Protein AF-A0A853IND3-F1 (afdb_monomer)

InterPro domains:
  IPR011604 PD-(D/E)XK endonuclease-like domain superfamily [G3DSA:3.90.320.10] (10-169)
  IPR024432 Putative exodeoxyribonuclease 8, PDDEXK-like domain [PF12684] (50-166)

Nearest PDB structures (foldseek):
  3h4r-assembly1_A  TM=6.527E-01  e=4.070E-07  Escherichia coli K-12
  7lw9-assembly1_A  TM=4.650E-01  e=6.168E-03  Homo sapiens
  4ic1-assembly1_K  TM=4.140E-01  e=4.747E-03  Saccharolobus solfataricus P2

Foldseek 3Di:
DQVLCVVLVHDSDDVPDDPVNVVVVSCVSPVPDDDPVVVVVVQCVPPVPVPPDDDDPQVVVQVVVQVVVQCVDPVSCVQPVDWDAQDWFWDQDPPPRDIDIDTFGTAHPQLETEDEDEDQDPPPVVVVVVCVVVVVVVVQVSVQVRCCRRPVDGRPYYDYHYTYGDGDD

Secondary structure (DSSP, 8-state):
-HHHHHHTT--S--TT--HHHHHHHHHHH-TT---HHHHHHHHHHSGGGTT-----HHHHHHHHHHHHHHHTSHHHHHHTSS-EEEEEEEEE-TTT--EEEEEEEEE-TT-EEEEEEEES---HHHHHHHHHHTTHHHHHHHHHHHHHHHHS---SEEEEEEEE-----

Radius of gyration: 24.16 Å; Cα contacts (8 Å, |Δi|>4): 184; chains: 1; bounding box: 55×33×57 Å

Mean predicted aligned error: 6.8 Å

Solvent-accessible surface area (backbone atoms only — not comparable to full-atom values): 10085 Å² total; per-residue (Å²): 107,59,70,56,29,50,75,69,75,40,74,78,71,58,92,92,61,48,72,69,57,53,49,55,52,49,38,73,77,38,76,84,62,88,44,71,73,56,55,53,48,55,48,50,72,35,78,95,30,65,88,57,80,91,73,56,70,63,58,54,50,43,52,52,50,45,50,50,62,44,59,71,35,67,69,53,39,58,60,69,68,51,62,46,66,62,46,71,45,71,48,64,40,88,86,80,67,44,82,43,75,51,65,42,50,30,35,30,89,74,41,34,38,33,41,78,40,78,32,94,52,56,52,69,80,64,32,53,62,52,39,58,74,73,43,43,67,54,50,51,56,49,48,50,51,53,47,25,72,65,67,79,43,81,59,71,44,74,49,75,49,58,38,55,68,66,90,79,131

Organism: NCBI:txid2994442

pLDDT: mean 92.68, std 5.73, range [58.66, 98.56]

Structure (mmCIF, N/CA/C/O backbone):
data_AF-A0A853IND3-F1
#
_entry.id   AF-A0A853IND3-F1
#
loop_
_atom_site.group_PDB
_atom_site.id
_atom_site.type_symbol
_atom_site.label_atom_id
_atom_site.label_alt_id
_atom_site.label_comp_id
_atom_site.label_asym_id
_atom_site.label_entity_id
_atom_site.label_seq_id
_atom_site.pdbx_PDB_ins_code
_atom_site.Cartn_x
_atom_site.Cartn_y
_atom_site.Cartn_z
_atom_site.occupancy
_atom_site.B_iso_or_equiv
_atom_site.auth_seq_id
_atom_site.auth_comp_id
_atom_site.auth_asym_id
_atom_site.auth_atom_id
_atom_site.pdbx_PDB_model_num
ATOM 1 N N . ILE A 1 1 ? 21.246 -2.457 -26.863 1.00 82.19 1 ILE A N 1
ATOM 2 C CA . ILE A 1 1 ? 21.377 -1.954 -28.254 1.00 82.19 1 ILE A CA 1
ATOM 3 C C . ILE A 1 1 ? 22.817 -1.532 -28.560 1.00 82.19 1 ILE A C 1
ATOM 5 O O . ILE A 1 1 ? 23.470 -2.233 -29.311 1.00 82.19 1 ILE A O 1
ATOM 9 N N . ASP A 1 2 ? 23.371 -0.472 -27.959 1.00 86.38 2 ASP A N 1
ATOM 10 C CA . ASP A 1 2 ? 24.714 0.032 -28.334 1.00 86.38 2 ASP A CA 1
ATOM 11 C C . ASP A 1 2 ? 25.848 -0.964 -28.090 1.00 86.38 2 ASP A C 1
ATOM 13 O O . ASP A 1 2 ? 26.720 -1.112 -28.940 1.00 86.38 2 ASP A O 1
ATOM 17 N N . ARG A 1 3 ? 25.819 -1.671 -26.952 1.00 85.75 3 ARG A N 1
ATOM 18 C CA . ARG A 1 3 ? 26.780 -2.748 -26.663 1.00 85.75 3 ARG A CA 1
ATOM 19 C C . ARG A 1 3 ? 26.706 -3.865 -27.712 1.00 85.75 3 ARG A C 1
ATOM 21 O O . ARG A 1 3 ? 27.741 -4.265 -28.227 1.00 85.75 3 ARG A O 1
ATOM 28 N N . ALA A 1 4 ? 25.493 -4.284 -28.074 1.00 86.94 4 ALA A N 1
ATOM 29 C CA . ALA A 1 4 ? 25.267 -5.312 -29.087 1.00 86.94 4 ALA A CA 1
ATOM 30 C C . ALA A 1 4 ? 25.735 -4.872 -30.485 1.00 86.94 4 ALA A C 1
ATOM 32 O O . ALA A 1 4 ? 26.429 -5.614 -31.167 1.00 86.94 4 ALA A O 1
ATOM 33 N N . LEU A 1 5 ? 25.454 -3.626 -30.885 1.00 86.94 5 LEU A N 1
ATOM 34 C CA . LEU A 1 5 ? 25.947 -3.075 -32.151 1.00 86.94 5 LEU A CA 1
ATOM 35 C C . LEU A 1 5 ? 27.478 -3.076 -32.218 1.00 86.94 5 LEU A C 1
ATOM 37 O O . LEU A 1 5 ? 28.039 -3.439 -33.243 1.00 86.94 5 LEU A O 1
ATOM 41 N N . VAL A 1 6 ? 28.156 -2.714 -31.125 1.00 89.06 6 VAL A N 1
ATOM 42 C CA . VAL A 1 6 ? 29.626 -2.755 -31.053 1.00 89.06 6 VAL A CA 1
ATOM 43 C C . VAL A 1 6 ? 30.148 -4.186 -31.198 1.00 89.06 6 VAL A C 1
ATOM 45 O O . VAL A 1 6 ? 31.090 -4.405 -31.955 1.00 89.06 6 VAL A O 1
ATOM 48 N N . GLN A 1 7 ? 29.531 -5.155 -30.515 1.00 89.88 7 GLN A N 1
ATOM 49 C CA . GLN A 1 7 ? 29.899 -6.573 -30.619 1.00 89.88 7 GLN A CA 1
ATOM 50 C C . GLN A 1 7 ? 29.733 -7.103 -32.050 1.00 89.88 7 GLN A C 1
ATOM 52 O O . GLN A 1 7 ? 30.612 -7.799 -32.551 1.00 89.88 7 GLN A O 1
ATOM 57 N N . LEU A 1 8 ? 28.674 -6.682 -32.744 1.00 89.62 8 LEU A N 1
ATOM 58 C CA . LEU A 1 8 ? 28.397 -7.024 -34.144 1.00 89.62 8 LEU A CA 1
ATOM 59 C C . LEU A 1 8 ? 29.169 -6.156 -35.158 1.00 89.62 8 LEU A C 1
ATOM 61 O O . LEU A 1 8 ? 28.871 -6.184 -36.352 1.00 89.62 8 LEU A O 1
ATOM 65 N N . LYS A 1 9 ? 30.154 -5.364 -34.706 1.00 91.06 9 LYS A N 1
ATOM 66 C CA . LYS A 1 9 ? 30.974 -4.457 -35.535 1.00 91.06 9 LYS A CA 1
ATOM 67 C C . LYS A 1 9 ? 30.153 -3.452 -36.359 1.00 91.06 9 LYS A C 1
ATOM 69 O O . LYS A 1 9 ? 30.559 -3.029 -37.439 1.00 91.06 9 LYS A O 1
ATOM 74 N N . GLN A 1 10 ? 29.002 -3.042 -35.839 1.00 90.19 10 GLN A N 1
ATOM 75 C CA . GLN A 1 10 ? 28.115 -2.050 -36.433 1.00 90.19 10 GLN A CA 1
ATOM 76 C C . GLN A 1 10 ? 28.331 -0.659 -35.813 1.00 90.19 10 GLN A C 1
ATOM 78 O O . GLN A 1 10 ? 28.660 -0.541 -34.628 1.00 90.19 10 GLN A O 1
ATOM 83 N N . PRO A 1 11 ? 28.081 0.432 -36.562 1.00 88.19 11 PRO A N 1
ATOM 84 C CA . PRO A 1 11 ? 28.153 1.774 -36.003 1.00 88.19 11 PRO A CA 1
ATOM 85 C C . PRO A 1 11 ? 27.083 1.971 -34.919 1.00 88.19 11 PRO A C 1
ATOM 87 O O . PRO A 1 11 ? 25.918 1.578 -35.084 1.00 88.19 11 PRO A O 1
ATOM 90 N N . LYS A 1 12 ? 27.476 2.624 -33.814 1.00 86.94 12 LYS A N 1
ATOM 91 C CA . LYS A 1 12 ? 26.576 2.956 -32.695 1.00 86.94 12 LYS A CA 1
ATOM 92 C C . LYS A 1 12 ? 25.437 3.877 -33.126 1.00 86.94 12 LYS A C 1
ATOM 94 O O . LYS A 1 12 ? 24.333 3.752 -32.608 1.00 86.94 12 LYS A O 1
ATOM 99 N N . THR A 1 13 ? 25.685 4.787 -34.060 1.00 84.75 13 THR A N 1
ATOM 100 C CA . THR A 1 13 ? 24.697 5.735 -34.584 1.00 84.75 13 THR A CA 1
ATOM 101 C C . THR A 1 13 ? 24.890 5.909 -36.086 1.00 84.75 13 THR A C 1
ATOM 103 O O . THR A 1 13 ? 26.011 5.839 -36.590 1.00 84.75 13 THR A O 1
ATOM 106 N N . LYS A 1 14 ? 23.792 6.141 -36.806 1.00 88.94 14 LYS A N 1
ATOM 107 C CA . LYS A 1 14 ? 23.795 6.658 -38.178 1.00 88.94 14 LYS A CA 1
ATOM 108 C C . LYS A 1 14 ? 23.088 8.013 -38.198 1.00 88.94 14 LYS A C 1
ATOM 110 O O . LYS A 1 14 ? 22.187 8.256 -37.396 1.00 88.94 14 LYS A O 1
ATOM 115 N N . ILE A 1 15 ? 23.508 8.907 -39.090 1.00 89.25 15 ILE A N 1
ATOM 116 C CA . ILE A 1 15 ? 22.917 10.248 -39.211 1.00 89.25 15 ILE A CA 1
ATOM 117 C C . ILE A 1 15 ? 21.418 10.110 -39.515 1.00 89.25 15 ILE A C 1
ATOM 119 O O . ILE A 1 15 ? 21.033 9.369 -40.415 1.00 89.25 15 ILE A O 1
ATOM 123 N N . GLY A 1 16 ? 20.578 10.795 -38.733 1.00 87.19 16 GLY A N 1
ATOM 124 C CA . GLY A 1 16 ? 19.116 10.766 -38.873 1.00 87.19 16 GLY A CA 1
ATOM 125 C C . GLY A 1 16 ? 18.420 9.499 -38.349 1.00 87.19 16 GLY A C 1
ATOM 126 O O . GLY A 1 16 ? 17.193 9.424 -38.390 1.00 87.19 16 GLY A O 1
ATOM 127 N N . GLU A 1 17 ? 19.158 8.512 -37.830 1.00 90.12 17 GLU A N 1
ATOM 128 C CA . GLU A 1 17 ? 18.588 7.251 -37.346 1.00 90.12 17 GLU A CA 1
ATOM 129 C C . GLU A 1 17 ? 17.894 7.426 -35.987 1.00 90.12 17 GLU A C 1
ATOM 131 O O . GLU A 1 17 ? 18.500 7.829 -34.993 1.00 90.12 17 GLU A O 1
ATOM 136 N N . ARG A 1 18 ? 16.605 7.074 -35.935 1.00 89.69 18 ARG A N 1
ATOM 137 C CA . ARG A 1 18 ? 15.815 7.015 -34.694 1.00 89.69 18 ARG A CA 1
ATOM 138 C C . ARG A 1 18 ? 15.917 5.634 -34.040 1.00 89.69 18 ARG A C 1
ATOM 140 O O . ARG A 1 18 ? 16.310 4.662 -34.680 1.00 89.69 18 ARG A O 1
ATOM 147 N N . LYS A 1 19 ? 15.482 5.526 -32.777 1.00 87.56 19 LYS A N 1
ATOM 148 C CA . LYS A 1 19 ? 15.519 4.279 -31.985 1.00 87.56 19 LYS A CA 1
ATOM 149 C C . LYS A 1 19 ? 14.918 3.074 -32.726 1.00 87.56 19 LYS A C 1
ATOM 151 O O . LYS A 1 19 ? 15.561 2.035 -32.777 1.00 87.56 19 LYS A O 1
ATOM 156 N N . ALA A 1 20 ? 13.750 3.233 -33.353 1.00 87.00 20 ALA A N 1
ATOM 157 C CA . ALA A 1 20 ? 13.107 2.166 -34.127 1.00 87.00 20 ALA A CA 1
ATOM 158 C C . ALA A 1 20 ? 13.969 1.690 -35.312 1.00 87.00 20 ALA A C 1
ATOM 160 O O . ALA A 1 20 ? 14.169 0.493 -35.482 1.00 87.00 20 ALA A O 1
ATOM 161 N N . GLY A 1 21 ? 14.562 2.617 -36.076 1.00 89.25 21 GLY A N 1
ATOM 162 C CA . GLY A 1 21 ? 15.474 2.273 -37.176 1.00 89.25 21 GLY A CA 1
ATOM 163 C C . GLY A 1 21 ? 16.738 1.558 -36.690 1.00 89.25 21 GLY A C 1
ATOM 164 O O . GLY A 1 21 ? 17.194 0.601 -37.310 1.00 89.25 21 GLY A O 1
ATOM 165 N N . LYS A 1 22 ? 17.249 1.958 -35.521 1.00 91.00 22 LYS A N 1
ATOM 166 C CA . LYS A 1 22 ? 18.392 1.312 -34.868 1.00 91.00 22 LYS A CA 1
ATOM 167 C C . LYS A 1 22 ? 18.084 -0.124 -34.423 1.00 91.00 22 LYS A C 1
ATOM 169 O O . LYS A 1 22 ? 18.956 -0.980 -34.537 1.00 91.00 22 LYS A O 1
ATOM 174 N N . ILE A 1 23 ? 16.866 -0.384 -33.939 1.00 89.88 23 ILE A N 1
ATOM 175 C CA . ILE A 1 23 ? 16.384 -1.730 -33.580 1.00 89.88 23 ILE A CA 1
ATOM 176 C C . ILE A 1 23 ? 16.216 -2.587 -34.837 1.00 89.88 23 ILE A C 1
ATOM 178 O O . ILE A 1 23 ? 16.783 -3.670 -34.897 1.00 89.88 23 ILE A O 1
ATOM 182 N N . ALA A 1 24 ? 15.536 -2.073 -35.868 1.00 89.50 24 ALA A N 1
ATOM 183 C CA . ALA A 1 24 ? 15.348 -2.782 -37.136 1.00 89.5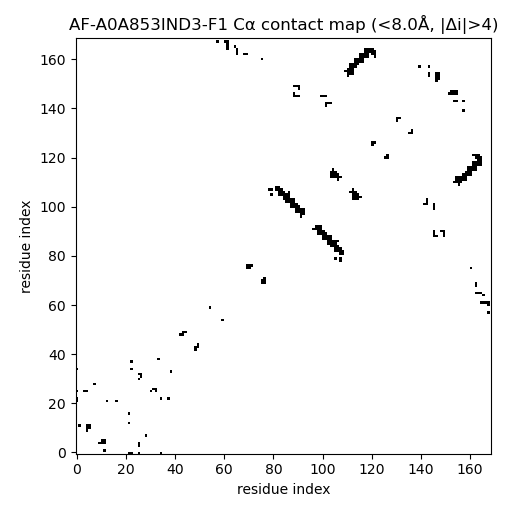0 24 ALA A CA 1
ATOM 184 C C . ALA A 1 24 ? 16.688 -3.176 -37.780 1.00 89.50 24 ALA A C 1
ATOM 186 O O . ALA A 1 24 ? 16.856 -4.294 -38.259 1.00 89.50 24 ALA A O 1
ATOM 187 N N . ARG A 1 25 ? 17.684 -2.283 -37.729 1.00 91.25 25 ARG A N 1
ATOM 188 C CA . ARG A 1 25 ? 19.042 -2.583 -38.190 1.00 91.25 25 ARG A CA 1
ATOM 189 C C . ARG A 1 25 ? 19.724 -3.657 -37.346 1.00 91.25 25 ARG A C 1
ATOM 191 O O . ARG A 1 25 ? 20.415 -4.498 -37.908 1.00 91.25 25 ARG A O 1
ATOM 198 N N . LEU A 1 26 ? 19.568 -3.621 -36.024 1.00 91.00 26 LEU A N 1
ATOM 199 C CA . LEU A 1 26 ? 20.141 -4.636 -35.141 1.00 91.00 26 LEU A CA 1
ATOM 200 C C . LEU A 1 26 ? 19.563 -6.024 -35.470 1.00 91.00 26 LEU A C 1
ATOM 202 O O . LEU A 1 26 ? 20.338 -6.940 -35.714 1.00 91.00 26 LEU A O 1
ATOM 206 N N . LEU A 1 27 ? 18.238 -6.119 -35.614 1.00 90.19 27 LEU A N 1
ATOM 207 C CA . LEU A 1 27 ? 17.527 -7.345 -36.000 1.00 90.19 27 LEU A CA 1
ATOM 208 C C . LEU A 1 27 ? 17.870 -7.818 -37.424 1.00 90.19 27 LEU A C 1
ATOM 210 O O . LEU A 1 27 ? 17.891 -9.009 -37.693 1.00 90.19 27 LEU A O 1
ATOM 214 N N . SER A 1 28 ? 18.186 -6.907 -38.354 1.00 91.31 28 SER A N 1
ATOM 215 C CA . SER A 1 28 ? 18.630 -7.304 -39.703 1.00 91.31 28 SER A CA 1
ATOM 216 C C . SER A 1 28 ? 20.023 -7.941 -39.737 1.00 91.31 28 SER A C 1
ATOM 218 O O . SER A 1 28 ? 20.349 -8.641 -40.691 1.00 91.31 28 SER A O 1
ATOM 220 N N . VAL A 1 29 ? 20.863 -7.647 -38.739 1.00 92.12 29 VAL A N 1
ATOM 221 C CA . VAL A 1 29 ? 22.230 -8.182 -38.640 1.00 92.12 29 VAL A CA 1
ATOM 222 C C . VAL A 1 29 ? 22.233 -9.481 -37.845 1.00 92.12 29 VAL A C 1
ATOM 224 O O . VAL A 1 29 ? 22.968 -10.399 -38.193 1.00 92.12 29 VAL A O 1
ATOM 227 N N . ASP A 1 30 ? 21.416 -9.545 -36.799 1.00 91.31 30 ASP A N 1
ATOM 228 C CA . ASP A 1 30 ? 21.223 -10.721 -35.962 1.00 91.31 30 ASP A CA 1
ATOM 229 C C . ASP A 1 30 ? 19.721 -10.865 -35.663 1.00 91.31 30 ASP A C 1
ATOM 231 O O . ASP A 1 30 ? 19.211 -10.157 -34.792 1.00 91.31 30 ASP A O 1
ATOM 235 N N . PRO A 1 31 ? 18.986 -11.705 -36.417 1.00 89.94 31 PRO A N 1
ATOM 236 C CA . PRO A 1 31 ? 17.545 -11.881 -36.230 1.00 89.94 31 PRO A CA 1
ATOM 237 C C . PRO A 1 31 ? 17.161 -12.479 -34.875 1.00 89.94 31 PRO A C 1
ATOM 239 O O . PRO A 1 31 ? 16.048 -12.242 -34.414 1.00 89.94 31 PRO A O 1
ATOM 242 N N . ASP A 1 32 ? 18.075 -13.216 -34.239 1.00 89.06 32 ASP A N 1
ATOM 243 C CA . ASP A 1 32 ? 17.826 -13.924 -32.981 1.00 89.06 32 ASP A CA 1
ATOM 244 C C . ASP A 1 32 ? 18.173 -13.067 -31.752 1.00 89.06 32 ASP A C 1
ATOM 246 O O . ASP A 1 32 ? 17.981 -13.490 -30.609 1.00 89.06 32 ASP A O 1
ATOM 250 N N . ILE A 1 33 ? 18.687 -11.847 -31.952 1.00 91.06 33 ILE A N 1
ATOM 251 C CA . ILE A 1 33 ? 19.055 -10.982 -30.838 1.00 91.06 33 ILE A CA 1
ATOM 252 C C . ILE A 1 33 ? 17.826 -10.465 -30.090 1.00 91.06 33 ILE A C 1
ATOM 254 O O . ILE A 1 33 ? 16.968 -9.753 -30.617 1.00 91.06 33 ILE A O 1
ATOM 258 N N . GLU A 1 34 ? 17.794 -10.730 -28.791 1.00 88.94 34 GLU A N 1
ATOM 259 C CA . GLU A 1 34 ? 16.742 -10.219 -27.929 1.00 88.94 34 GLU A CA 1
ATOM 260 C C . GLU A 1 34 ? 16.887 -8.708 -27.704 1.00 88.94 34 GLU A C 1
ATOM 262 O O . GLU A 1 34 ? 17.848 -8.201 -27.108 1.00 88.94 34 GLU A O 1
ATOM 267 N N . VAL A 1 35 ? 15.885 -7.958 -28.160 1.00 89.81 35 VAL A N 1
ATOM 268 C CA . VAL A 1 35 ? 15.783 -6.516 -27.937 1.00 89.81 35 VAL A CA 1
ATOM 269 C C . VAL A 1 35 ? 14.559 -6.236 -27.083 1.00 89.81 35 VAL A C 1
ATOM 271 O O . VAL A 1 35 ? 13.439 -6.454 -27.524 1.00 89.81 35 VAL A O 1
ATOM 274 N N . TRP A 1 36 ? 14.766 -5.675 -25.889 1.00 85.44 36 TRP A N 1
ATOM 275 C CA . TRP A 1 36 ? 13.689 -5.395 -24.929 1.00 85.44 36 TRP A CA 1
ATOM 276 C C . TRP A 1 36 ? 12.491 -4.645 -25.528 1.00 85.44 36 TRP A C 1
ATOM 278 O O . TRP A 1 36 ? 11.350 -5.004 -25.271 1.00 85.44 36 TRP A O 1
ATOM 288 N N . ASP A 1 37 ? 12.739 -3.616 -26.342 1.00 87.31 37 ASP A N 1
ATOM 289 C CA . ASP A 1 37 ? 11.670 -2.867 -27.008 1.00 87.31 37 ASP A CA 1
ATOM 290 C C . ASP A 1 37 ? 10.855 -3.738 -27.976 1.00 87.31 37 ASP A C 1
ATOM 292 O O . ASP A 1 37 ? 9.641 -3.575 -28.042 1.00 87.31 37 ASP A O 1
ATOM 296 N N . GLN A 1 38 ? 11.508 -4.655 -28.700 1.00 88.44 38 GLN A N 1
ATOM 297 C CA . GLN A 1 38 ? 10.834 -5.570 -29.621 1.00 88.44 38 GLN A CA 1
ATOM 298 C C . GLN A 1 38 ? 10.060 -6.634 -28.846 1.00 88.44 38 GLN A C 1
ATOM 300 O O . GLN A 1 38 ? 8.866 -6.774 -29.063 1.00 88.44 38 GLN A O 1
ATOM 305 N N . LEU A 1 39 ? 10.689 -7.266 -27.851 1.00 88.81 39 LEU A N 1
ATOM 306 C CA . LEU A 1 39 ? 10.031 -8.226 -26.962 1.00 88.81 39 LEU A CA 1
ATOM 307 C C . LEU A 1 39 ? 8.790 -7.625 -26.294 1.00 88.81 39 LEU A C 1
ATOM 309 O O . LEU A 1 39 ? 7.757 -8.277 -26.196 1.00 88.81 39 LEU A O 1
ATOM 313 N N . LEU A 1 40 ? 8.861 -6.366 -25.851 1.00 87.56 40 LEU A N 1
ATOM 314 C CA . LEU A 1 40 ? 7.720 -5.684 -25.248 1.00 87.56 40 LEU A CA 1
ATOM 315 C C . LEU A 1 40 ? 6.591 -5.433 -26.258 1.00 87.56 40 LEU A C 1
ATOM 317 O O . LEU A 1 40 ? 5.426 -5.493 -25.872 1.00 87.56 40 LEU A O 1
ATOM 321 N N . LEU A 1 41 ? 6.914 -5.130 -27.518 1.00 86.56 41 LEU A N 1
ATOM 322 C CA . LEU A 1 41 ? 5.918 -5.019 -28.585 1.00 86.56 41 LEU A CA 1
ATOM 323 C C . LEU A 1 41 ? 5.296 -6.384 -28.878 1.00 86.56 41 LEU A C 1
ATOM 325 O O . LEU A 1 41 ? 4.079 -6.504 -28.823 1.00 86.56 41 LEU A O 1
ATOM 329 N N . ASP A 1 42 ? 6.113 -7.416 -29.072 1.00 88.19 42 ASP A N 1
ATOM 330 C CA . ASP A 1 42 ? 5.655 -8.779 -29.356 1.00 88.19 42 ASP A CA 1
ATOM 331 C C . ASP A 1 42 ? 4.740 -9.295 -28.235 1.00 88.19 42 ASP A C 1
ATOM 333 O O . ASP A 1 42 ? 3.664 -9.836 -28.488 1.00 88.19 42 ASP A O 1
ATOM 337 N N . HIS A 1 43 ? 5.111 -9.042 -26.976 1.00 88.88 43 HIS A N 1
ATOM 338 C CA . HIS A 1 43 ? 4.270 -9.361 -25.829 1.00 88.88 43 HIS A CA 1
ATOM 339 C C . HIS A 1 43 ? 2.991 -8.528 -25.759 1.00 88.88 43 HIS A C 1
ATOM 341 O O . HIS A 1 43 ? 2.034 -9.012 -25.180 1.00 88.88 43 HIS A O 1
ATOM 347 N N . ARG A 1 44 ? 2.922 -7.308 -26.300 1.00 86.25 44 ARG A N 1
ATOM 348 C CA . ARG A 1 44 ? 1.667 -6.530 -26.332 1.00 86.25 44 ARG A CA 1
ATOM 349 C C . ARG A 1 44 ? 0.692 -7.034 -27.389 1.00 86.25 44 ARG A C 1
ATOM 351 O O . ARG A 1 44 ? -0.513 -6.959 -27.171 1.00 86.25 44 ARG A O 1
ATOM 358 N N . GLU A 1 45 ? 1.210 -7.546 -28.502 1.00 88.50 45 GLU A N 1
ATOM 359 C CA . GLU A 1 45 ? 0.394 -8.112 -29.581 1.00 88.50 45 GLU A CA 1
ATOM 360 C C . GLU A 1 45 ? -0.197 -9.485 -29.204 1.00 88.50 45 GLU A C 1
ATOM 362 O O . GLU A 1 45 ? -1.230 -9.888 -29.740 1.00 88.50 45 GLU A O 1
ATOM 367 N N . GLN A 1 46 ? 0.412 -10.186 -28.241 1.00 90.75 46 GLN A N 1
ATOM 368 C CA . GLN A 1 46 ? -0.091 -11.446 -27.688 1.00 90.75 46 GLN A CA 1
ATOM 369 C C . GLN A 1 46 ? -1.472 -11.266 -27.013 1.00 90.75 46 GLN A C 1
ATOM 371 O O . GLN A 1 46 ? -1.585 -10.497 -26.048 1.00 90.75 46 GLN A O 1
ATOM 376 N N . PRO A 1 47 ? -2.535 -11.974 -27.457 1.00 91.38 47 PRO A N 1
ATOM 377 C CA . PRO A 1 47 ? -3.889 -11.851 -26.899 1.00 91.38 47 PRO A CA 1
ATOM 378 C C . PRO A 1 47 ? -3.960 -12.016 -25.372 1.00 91.38 47 PRO A C 1
ATOM 380 O O . PRO A 1 47 ? -4.692 -11.301 -24.687 1.00 91.38 47 PRO A O 1
ATOM 383 N N . GLU A 1 48 ? -3.150 -12.915 -24.816 1.00 91.19 48 GLU A N 1
ATOM 384 C CA . GLU A 1 48 ? -3.041 -13.201 -23.383 1.00 91.19 48 GLU A CA 1
ATOM 385 C C . GLU A 1 48 ? -2.489 -12.035 -22.544 1.00 91.19 48 GLU A C 1
ATOM 387 O O . GLU A 1 48 ? -2.577 -12.055 -21.311 1.00 91.19 48 GLU A O 1
ATOM 392 N N . HIS A 1 49 ? -1.906 -11.026 -23.188 1.00 90.00 49 HIS A N 1
ATOM 393 C CA . HIS A 1 49 ? -1.231 -9.896 -22.556 1.00 90.00 49 HIS A CA 1
ATOM 394 C C . HIS A 1 49 ? -1.901 -8.550 -22.836 1.00 90.00 49 HIS A C 1
ATOM 396 O O . HIS A 1 49 ? -1.555 -7.572 -22.179 1.00 90.00 49 HIS A O 1
ATOM 402 N N . GLN A 1 50 ? -2.904 -8.490 -23.717 1.00 84.44 50 GLN A N 1
ATOM 403 C CA . GLN A 1 50 ? -3.592 -7.241 -24.083 1.00 84.44 50 GLN A CA 1
ATOM 404 C C . GLN A 1 50 ? -4.203 -6.491 -22.885 1.00 84.44 50 GLN A C 1
ATOM 406 O O . GLN A 1 50 ? -4.343 -5.272 -22.915 1.00 84.44 50 GLN A O 1
ATOM 411 N N . HIS A 1 51 ? -4.550 -7.209 -21.815 1.00 85.62 51 HIS A N 1
ATOM 412 C CA . HIS A 1 51 ? -5.118 -6.658 -20.582 1.00 85.62 51 HIS A CA 1
ATO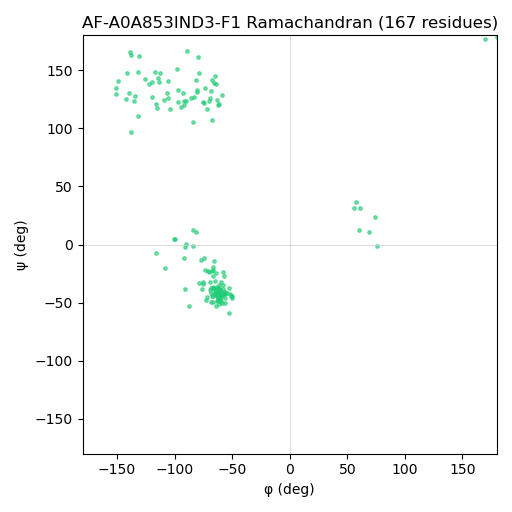M 413 C C . HIS A 1 51 ? -4.086 -6.498 -19.451 1.00 85.62 51 HIS A C 1
ATOM 415 O O . HIS A 1 51 ? -4.454 -6.168 -18.323 1.00 85.62 51 HIS A O 1
ATOM 421 N N . LYS A 1 52 ? -2.804 -6.773 -19.716 1.00 88.00 52 LYS A N 1
ATOM 422 C CA . LYS A 1 52 ? -1.730 -6.724 -18.723 1.00 88.00 52 LYS A CA 1
ATOM 423 C C . LYS A 1 52 ? -0.869 -5.488 -18.937 1.00 88.00 52 LYS A C 1
ATOM 425 O O . LYS A 1 52 ? -0.512 -5.132 -20.057 1.00 88.00 52 LYS A O 1
ATOM 430 N N . THR A 1 53 ? -0.467 -4.871 -17.834 1.00 87.81 53 THR A N 1
ATOM 431 C CA . THR A 1 53 ? 0.486 -3.761 -17.854 1.00 87.81 53 THR A CA 1
ATOM 432 C C . THR A 1 53 ? 1.882 -4.298 -17.549 1.00 87.81 53 THR A C 1
ATOM 434 O O . THR A 1 53 ? 2.071 -4.901 -16.490 1.00 87.81 53 THR A O 1
ATOM 437 N N . PRO A 1 54 ? 2.877 -4.095 -18.431 1.00 88.31 54 PRO A N 1
ATOM 438 C CA . PRO A 1 54 ? 4.247 -4.486 -18.138 1.00 88.31 54 PRO A CA 1
ATOM 439 C C . PRO A 1 54 ? 4.796 -3.651 -16.979 1.00 88.31 54 PRO A C 1
ATOM 441 O O . PRO A 1 54 ? 4.595 -2.437 -16.920 1.00 88.31 54 PRO A O 1
ATOM 444 N N . ILE A 1 55 ? 5.533 -4.302 -16.086 1.00 90.31 55 ILE A N 1
ATOM 445 C CA . ILE A 1 55 ? 6.211 -3.662 -14.957 1.00 90.31 55 ILE A CA 1
ATOM 446 C C . ILE A 1 55 ? 7.723 -3.731 -15.147 1.00 90.31 55 ILE A C 1
ATOM 448 O O . ILE A 1 55 ? 8.251 -4.672 -15.743 1.00 90.31 55 ILE A O 1
ATOM 452 N N . ALA A 1 56 ? 8.436 -2.718 -14.656 1.00 88.25 56 ALA A N 1
ATOM 453 C CA . ALA A 1 56 ? 9.891 -2.720 -14.702 1.00 88.25 56 ALA A CA 1
ATOM 454 C C . ALA A 1 56 ? 10.452 -3.852 -13.827 1.00 88.25 56 ALA A C 1
ATOM 456 O O . ALA A 1 56 ? 9.924 -4.141 -12.752 1.00 88.25 56 ALA A O 1
ATOM 457 N N . LYS A 1 57 ? 11.570 -4.451 -14.259 1.00 88.31 57 LYS A N 1
ATOM 458 C CA . LYS A 1 57 ? 12.277 -5.491 -13.493 1.00 88.31 57 LYS A CA 1
ATOM 459 C C . LYS A 1 57 ? 12.572 -5.042 -12.059 1.00 88.31 57 LYS A C 1
ATOM 461 O O . LYS A 1 57 ? 12.391 -5.819 -11.129 1.00 88.31 57 LYS A O 1
ATOM 466 N N . THR A 1 58 ? 13.013 -3.798 -11.883 1.00 89.56 58 THR A N 1
ATOM 467 C CA . THR A 1 58 ? 13.327 -3.229 -10.566 1.00 89.56 58 THR A CA 1
ATOM 468 C C . THR A 1 58 ? 12.092 -3.181 -9.671 1.00 89.56 58 THR A C 1
ATOM 470 O O . THR A 1 58 ? 12.138 -3.689 -8.558 1.00 89.56 58 THR A O 1
ATOM 473 N N . THR A 1 59 ? 10.960 -2.695 -10.188 1.00 90.62 59 THR A N 1
ATOM 474 C CA . THR A 1 59 ? 9.674 -2.691 -9.475 1.00 90.62 59 THR A CA 1
ATOM 475 C C . THR A 1 59 ? 9.241 -4.100 -9.074 1.00 90.62 59 THR A C 1
ATOM 477 O O . THR A 1 59 ? 8.820 -4.308 -7.939 1.00 90.62 59 THR A O 1
ATOM 480 N N . TRP A 1 60 ? 9.375 -5.080 -9.975 1.00 91.56 60 TRP A N 1
ATOM 481 C CA . TRP A 1 60 ? 9.060 -6.477 -9.665 1.00 91.56 60 TRP A CA 1
ATOM 482 C C . TRP A 1 60 ? 9.929 -7.009 -8.520 1.00 91.56 60 TRP A C 1
ATOM 484 O O . TRP A 1 60 ? 9.398 -7.583 -7.570 1.00 91.56 60 TRP A O 1
ATOM 494 N N . LEU A 1 61 ? 11.246 -6.780 -8.581 1.00 92.69 61 LEU A N 1
ATOM 495 C CA . LEU A 1 61 ? 12.189 -7.234 -7.556 1.00 92.69 61 LEU A CA 1
ATOM 496 C C . LEU A 1 61 ? 11.901 -6.593 -6.196 1.00 92.69 61 LEU A C 1
ATOM 498 O O . LEU A 1 61 ? 11.838 -7.299 -5.194 1.00 92.69 61 LEU A O 1
ATOM 502 N N . GLN A 1 62 ? 11.673 -5.281 -6.168 1.00 90.88 62 GLN A N 1
ATOM 503 C CA . GLN A 1 62 ? 11.383 -4.535 -4.942 1.00 90.88 62 GLN A CA 1
ATOM 504 C C . GLN A 1 62 ? 10.087 -4.993 -4.285 1.00 90.88 62 GLN A C 1
ATOM 506 O O . GLN A 1 62 ? 10.054 -5.198 -3.075 1.00 90.88 62 GLN A O 1
ATOM 511 N N . ALA A 1 63 ? 9.037 -5.216 -5.079 1.00 92.00 63 ALA A N 1
ATOM 512 C CA . ALA A 1 63 ? 7.780 -5.744 -4.567 1.00 92.00 63 ALA A CA 1
ATOM 513 C C . ALA A 1 63 ? 7.973 -7.129 -3.930 1.00 92.00 63 ALA A C 1
ATOM 515 O O . ALA A 1 63 ? 7.487 -7.369 -2.829 1.00 92.00 63 ALA A O 1
ATOM 516 N N . HIS A 1 64 ? 8.733 -8.024 -4.571 1.00 93.00 64 HIS A N 1
ATOM 517 C CA . HIS A 1 64 ? 8.988 -9.364 -4.028 1.00 93.00 64 HIS A CA 1
ATOM 518 C C . HIS A 1 64 ? 9.866 -9.335 -2.774 1.00 93.00 64 HIS A C 1
ATOM 520 O O . HIS A 1 64 ? 9.617 -10.094 -1.841 1.00 93.00 64 HIS A O 1
ATOM 526 N N . GLN A 1 65 ? 10.859 -8.446 -2.709 1.00 92.81 65 GLN A N 1
ATOM 527 C CA . GLN A 1 65 ? 11.652 -8.249 -1.494 1.00 92.81 65 GLN A CA 1
ATOM 528 C C . GLN A 1 65 ? 10.799 -7.728 -0.337 1.00 92.81 65 GLN A C 1
ATOM 530 O O . GLN A 1 65 ? 10.891 -8.260 0.767 1.00 92.81 65 GLN A O 1
ATOM 535 N N . ALA A 1 66 ? 9.934 -6.744 -0.595 1.00 93.38 66 ALA A N 1
ATOM 536 C CA . ALA A 1 66 ? 9.007 -6.230 0.405 1.00 93.38 66 ALA A CA 1
ATOM 537 C C . ALA A 1 66 ? 8.056 -7.327 0.907 1.00 93.38 66 ALA A C 1
ATOM 539 O O . ALA A 1 66 ? 7.887 -7.481 2.114 1.00 93.38 66 ALA A O 1
ATOM 540 N N . ILE A 1 67 ? 7.498 -8.137 -0.003 1.00 94.00 67 ILE A N 1
ATOM 541 C CA . ILE A 1 67 ? 6.666 -9.300 0.337 1.00 94.00 67 ILE A CA 1
ATOM 542 C C . ILE A 1 67 ? 7.435 -10.256 1.257 1.00 94.00 67 ILE A C 1
ATOM 544 O O . ILE A 1 67 ? 6.926 -10.616 2.316 1.00 94.00 67 ILE A O 1
ATOM 548 N N . ASN A 1 68 ? 8.665 -10.631 0.899 1.00 94.06 68 ASN A N 1
ATOM 549 C CA . ASN A 1 68 ? 9.471 -11.540 1.715 1.00 94.06 68 ASN A CA 1
ATOM 550 C C . ASN A 1 68 ? 9.728 -10.967 3.117 1.00 94.06 68 ASN A C 1
ATOM 552 O O . ASN A 1 68 ? 9.457 -11.644 4.105 1.00 94.06 68 ASN A O 1
ATOM 556 N N . ALA A 1 69 ? 10.158 -9.705 3.213 1.00 93.69 69 ALA A N 1
ATOM 557 C CA . ALA A 1 69 ? 10.431 -9.043 4.490 1.00 93.69 69 ALA A CA 1
ATOM 558 C C . ALA A 1 69 ? 9.184 -8.942 5.388 1.00 93.69 69 ALA A C 1
ATOM 560 O O . ALA A 1 69 ? 9.275 -9.097 6.606 1.00 93.69 69 ALA A O 1
ATOM 561 N N . ILE A 1 70 ? 8.009 -8.709 4.792 1.00 94.38 70 ILE A N 1
ATOM 562 C CA . ILE A 1 70 ? 6.725 -8.713 5.501 1.00 94.38 70 ILE A CA 1
ATOM 563 C C . ILE A 1 70 ? 6.434 -10.113 6.051 1.00 94.38 70 ILE A C 1
ATOM 565 O O . ILE A 1 70 ? 6.193 -10.271 7.245 1.00 94.38 70 ILE A O 1
ATOM 569 N N . TYR A 1 71 ? 6.494 -11.146 5.207 1.00 94.50 71 TYR A N 1
ATOM 570 C CA . TYR A 1 71 ? 6.126 -12.509 5.601 1.00 94.50 71 TYR A CA 1
ATOM 571 C C . TYR A 1 71 ? 7.159 -13.218 6.488 1.00 94.50 71 TYR A C 1
ATOM 573 O O . TYR A 1 71 ? 6.834 -14.256 7.073 1.00 94.50 71 TYR A O 1
ATOM 581 N N . GLU A 1 72 ? 8.369 -12.676 6.636 1.00 94.50 72 GLU A N 1
ATOM 582 C CA . GLU A 1 72 ? 9.340 -13.091 7.657 1.00 94.50 72 GLU A CA 1
ATOM 583 C C . GLU A 1 72 ? 8.868 -12.770 9.085 1.00 94.50 72 GLU A C 1
ATOM 585 O O . GLU A 1 72 ? 9.308 -13.422 10.034 1.00 94.50 72 GLU A O 1
ATOM 590 N N . ARG A 1 73 ? 7.948 -11.811 9.257 1.00 93.12 73 ARG A N 1
ATOM 591 C CA . ARG A 1 73 ? 7.390 -11.433 10.562 1.00 93.12 73 ARG A CA 1
ATOM 592 C C . ARG A 1 73 ? 6.117 -12.235 10.872 1.00 93.12 73 ARG A C 1
ATOM 594 O O . ARG A 1 73 ? 5.147 -12.132 10.116 1.00 93.12 73 ARG A O 1
ATOM 601 N N . PRO A 1 74 ? 6.079 -13.021 11.967 1.00 94.06 74 PRO A N 1
ATOM 602 C CA . PRO A 1 74 ? 4.893 -13.791 12.343 1.00 94.06 74 PRO A CA 1
ATOM 603 C C . PRO A 1 74 ? 3.638 -12.930 12.512 1.00 94.06 74 PRO A C 1
ATOM 605 O O . PRO A 1 74 ? 2.575 -13.315 12.035 1.00 94.06 74 PRO A O 1
ATOM 608 N N . GLU A 1 75 ? 3.777 -11.751 13.116 1.00 91.25 75 GLU A N 1
ATOM 609 C CA . GLU A 1 75 ? 2.670 -10.834 13.398 1.00 91.25 75 GLU A CA 1
ATOM 610 C C . GLU A 1 75 ? 2.034 -10.314 12.101 1.00 91.25 75 GLU A C 1
ATOM 612 O O . GLU A 1 75 ? 0.813 -10.275 11.963 1.00 91.25 75 GLU A O 1
ATOM 617 N N . ALA A 1 76 ? 2.859 -9.979 11.104 1.00 92.81 76 ALA A N 1
ATOM 618 C CA . ALA A 1 76 ? 2.379 -9.546 9.796 1.00 92.81 76 ALA A CA 1
ATOM 619 C C . ALA A 1 76 ? 1.725 -10.696 9.018 1.00 92.81 76 ALA A C 1
ATOM 621 O O . ALA A 1 76 ? 0.695 -10.503 8.374 1.00 92.81 76 ALA A O 1
ATOM 622 N N . ARG A 1 77 ? 2.289 -11.909 9.097 1.00 94.62 77 ARG A N 1
ATOM 623 C CA . ARG A 1 77 ? 1.693 -13.101 8.479 1.00 94.62 77 ARG A CA 1
ATOM 624 C C . ARG A 1 77 ? 0.318 -13.405 9.063 1.00 94.62 77 ARG A C 1
ATOM 626 O O . ARG A 1 77 ? -0.589 -13.743 8.311 1.00 94.62 77 ARG A O 1
ATOM 633 N N . GLU A 1 78 ? 0.168 -13.297 10.379 1.00 93.38 78 GLU A N 1
ATOM 634 C CA . GLU A 1 78 ? -1.116 -13.477 11.052 1.00 93.38 78 GLU A CA 1
ATOM 635 C C . GLU A 1 78 ? -2.122 -12.411 10.602 1.00 93.38 78 GLU A C 1
ATOM 637 O O . GLU A 1 78 ? -3.216 -12.763 10.157 1.00 93.38 78 GLU A O 1
ATOM 642 N N . ALA A 1 79 ? -1.728 -11.134 10.609 1.00 92.12 79 ALA A N 1
ATOM 643 C CA . ALA A 1 79 ? -2.580 -10.029 10.171 1.00 92.12 79 ALA A CA 1
ATOM 644 C C . ALA A 1 79 ? -3.060 -10.180 8.714 1.00 92.12 79 ALA A C 1
ATOM 646 O O . ALA A 1 79 ? -4.217 -9.892 8.408 1.00 92.12 79 ALA A O 1
ATOM 647 N N . LEU A 1 80 ? -2.194 -10.674 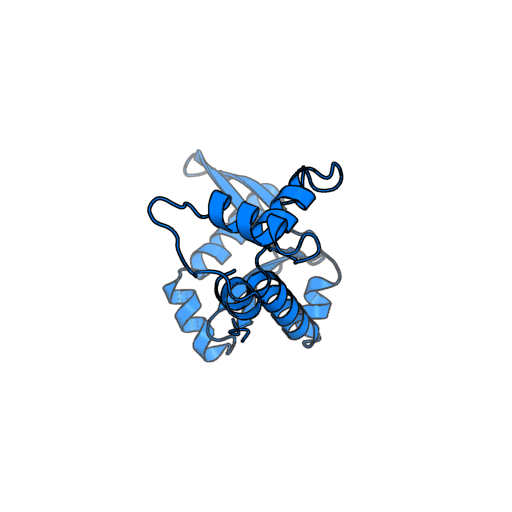7.823 1.00 95.75 80 LEU A N 1
ATOM 648 C CA . LEU A 1 80 ? -2.478 -10.869 6.397 1.00 95.75 80 LEU A CA 1
ATOM 649 C C . LEU A 1 80 ? -3.057 -12.255 6.058 1.00 95.75 80 LEU A C 1
ATOM 651 O O . LEU A 1 80 ? -3.325 -12.537 4.892 1.00 95.75 80 LEU A O 1
ATOM 655 N N . SER A 1 81 ? -3.262 -13.131 7.047 1.00 95.81 81 SER A N 1
ATOM 656 C CA . SER A 1 81 ? -3.718 -14.512 6.810 1.00 95.81 81 SER A CA 1
ATOM 657 C C . SER A 1 81 ? -5.164 -14.602 6.315 1.00 95.81 81 SER A C 1
ATOM 659 O O . SER A 1 81 ? -5.506 -15.498 5.543 1.00 95.81 81 SER A O 1
ATOM 661 N N . ALA A 1 82 ? -6.012 -13.672 6.752 1.00 97.38 82 ALA A N 1
ATOM 662 C CA . ALA A 1 82 ? -7.407 -13.578 6.363 1.00 97.38 82 ALA A CA 1
ATOM 663 C C . ALA A 1 82 ? -7.863 -12.122 6.435 1.00 97.38 82 ALA A C 1
ATOM 665 O O . ALA A 1 82 ? -7.596 -11.422 7.412 1.00 97.38 82 ALA A O 1
ATOM 666 N N . GLY A 1 83 ? -8.577 -11.673 5.409 1.00 97.12 83 GLY A N 1
ATOM 667 C CA . GLY A 1 83 ? -9.085 -10.314 5.353 1.00 97.12 83 GLY A CA 1
ATOM 668 C C . GLY A 1 83 ? -9.652 -9.949 3.991 1.00 97.12 83 GLY A C 1
ATOM 669 O O . GLY A 1 83 ? -9.644 -10.745 3.051 1.00 97.12 83 GLY A O 1
ATOM 670 N N . ILE A 1 84 ? -10.179 -8.734 3.916 1.00 98.12 84 ILE A N 1
ATOM 671 C CA . ILE A 1 84 ? -10.695 -8.125 2.694 1.00 98.12 84 ILE A CA 1
ATOM 672 C C . ILE A 1 84 ? -9.665 -7.100 2.231 1.00 98.12 84 ILE A C 1
ATOM 674 O O . ILE A 1 84 ? -9.417 -6.117 2.931 1.00 98.12 84 ILE A O 1
ATOM 678 N N . CYS A 1 85 ? -9.076 -7.325 1.058 1.00 97.75 85 CYS A N 1
ATOM 679 C CA . CYS A 1 85 ? -8.162 -6.370 0.444 1.00 97.75 85 CYS A CA 1
ATOM 680 C C . CYS A 1 85 ? -8.916 -5.219 -0.232 1.00 97.75 85 CYS A C 1
ATOM 682 O O . CYS A 1 85 ? -9.974 -5.429 -0.831 1.00 97.75 85 CYS A O 1
ATOM 684 N N . GLU A 1 86 ? -8.308 -4.031 -0.236 1.00 97.62 86 GLU A N 1
ATOM 685 C CA . GLU A 1 86 ? -8.687 -2.911 -1.106 1.00 97.62 86 GLU A CA 1
ATOM 686 C C . GLU A 1 86 ? -10.161 -2.471 -0.949 1.00 97.62 86 GLU A C 1
ATOM 688 O O . GLU A 1 86 ? -10.835 -2.084 -1.920 1.00 97.62 86 GLU A O 1
ATOM 693 N N . LEU A 1 87 ? -10.666 -2.523 0.290 1.00 98.00 87 LEU A N 1
ATOM 694 C CA . LEU A 1 87 ? -12.055 -2.245 0.645 1.00 98.00 87 LEU A CA 1
ATOM 695 C C . LEU A 1 87 ? -12.376 -0.768 0.419 1.00 98.00 87 LEU A C 1
ATOM 697 O O . LEU A 1 87 ? -11.964 0.104 1.182 1.00 98.00 87 LEU A O 1
ATOM 701 N N . SER A 1 88 ? -13.143 -0.489 -0.634 1.00 98.44 88 SER A N 1
ATOM 702 C CA . SER A 1 88 ? -13.613 0.861 -0.940 1.00 98.44 88 SER A CA 1
ATOM 703 C C . SER A 1 88 ? -14.891 1.172 -0.176 1.00 98.44 88 SER A C 1
ATOM 705 O O . SER A 1 88 ? -15.878 0.449 -0.293 1.00 98.44 88 SER A O 1
ATOM 707 N N . LEU A 1 89 ? -14.877 2.280 0.554 1.00 98.44 89 LEU A N 1
ATOM 708 C CA . LEU A 1 89 ? -16.001 2.761 1.342 1.00 98.44 89 LEU A CA 1
ATOM 709 C C . LEU A 1 89 ? -16.430 4.137 0.853 1.00 98.44 89 LEU A C 1
ATOM 711 O O . LEU A 1 89 ? -15.593 4.988 0.539 1.00 98.44 89 LEU A O 1
ATOM 715 N N . PHE A 1 90 ? -17.742 4.340 0.800 1.00 98.50 90 PHE A N 1
ATOM 716 C CA . PHE A 1 90 ? -18.366 5.563 0.322 1.00 98.50 90 PHE A CA 1
ATOM 717 C C . PHE A 1 90 ? -19.475 5.953 1.292 1.00 98.50 90 PHE A C 1
ATOM 719 O O . PHE A 1 90 ? -20.396 5.175 1.527 1.00 98.50 90 PHE A O 1
ATOM 726 N N . ALA A 1 91 ? -19.391 7.163 1.833 1.00 98.06 91 ALA A N 1
ATOM 727 C CA . ALA A 1 91 ? -20.379 7.706 2.757 1.00 98.06 91 ALA A CA 1
ATOM 728 C C . ALA A 1 91 ? -20.661 9.171 2.422 1.00 98.06 91 ALA A C 1
ATOM 730 O O . ALA A 1 91 ? -19.865 9.826 1.755 1.00 98.06 91 ALA A O 1
ATOM 731 N N . THR A 1 92 ? -21.761 9.711 2.933 1.00 98.31 92 THR A N 1
ATOM 732 C CA . THR A 1 92 ? -22.012 11.157 2.927 1.00 98.31 92 THR A CA 1
ATOM 733 C C . THR A 1 92 ? -21.897 11.654 4.357 1.00 98.31 92 THR A C 1
ATOM 735 O O . THR A 1 92 ? -22.580 11.139 5.241 1.00 98.31 92 THR A O 1
ATOM 738 N N . CYS A 1 93 ? -21.036 12.643 4.603 1.00 97.12 93 CYS A N 1
ATOM 739 C CA . CYS A 1 93 ? -20.875 13.195 5.943 1.00 97.12 93 CYS A CA 1
ATOM 740 C C . CYS A 1 93 ? -22.189 13.851 6.403 1.00 97.12 93 CYS A C 1
ATOM 742 O O . CYS A 1 93 ? -22.656 14.779 5.739 1.00 97.12 93 CYS A O 1
ATOM 744 N N . PRO A 1 94 ? -22.766 13.462 7.554 1.00 95.81 94 PRO A N 1
ATOM 745 C CA . PRO A 1 94 ? -24.037 14.025 8.008 1.00 95.81 94 PRO A CA 1
ATOM 746 C C . PRO A 1 94 ? -23.932 15.507 8.403 1.00 95.81 94 PRO A C 1
ATOM 748 O O . PRO A 1 94 ? -24.931 16.219 8.380 1.00 95.81 94 PRO A O 1
ATOM 751 N N . ILE A 1 95 ? -22.734 15.992 8.745 1.00 96.19 95 ILE A N 1
ATOM 752 C CA . ILE A 1 95 ? -22.515 17.383 9.167 1.00 96.19 95 ILE A CA 1
ATOM 753 C C . ILE A 1 95 ? -22.256 18.279 7.954 1.00 96.19 95 ILE A C 1
ATOM 755 O O . ILE A 1 95 ? -22.916 19.298 7.779 1.00 96.19 95 ILE A O 1
ATOM 759 N N . THR A 1 96 ? -21.288 17.908 7.114 1.00 97.19 96 THR A N 1
ATOM 760 C CA . THR A 1 96 ? -20.829 18.759 6.004 1.00 97.19 96 THR A CA 1
ATOM 761 C C . THR A 1 96 ? -21.557 18.488 4.694 1.00 97.19 96 THR A C 1
ATOM 763 O O . THR A 1 96 ? -21.399 19.260 3.753 1.00 97.19 96 THR A O 1
ATOM 766 N N . GLN A 1 97 ? -22.327 17.397 4.614 1.00 97.75 97 GLN A N 1
ATOM 767 C CA . GLN A 1 97 ? -23.002 16.920 3.401 1.00 97.75 97 GLN A CA 1
ATOM 768 C C . GLN A 1 97 ? -22.046 16.586 2.242 1.00 97.75 97 GLN A C 1
ATOM 770 O O . GLN A 1 97 ? -22.479 16.379 1.110 1.00 97.75 97 GLN A O 1
ATOM 775 N N . LEU A 1 98 ? -20.739 16.500 2.510 1.00 98.06 98 LEU A N 1
ATOM 776 C CA . LEU A 1 98 ? -19.743 16.142 1.507 1.00 98.06 98 LEU A CA 1
ATOM 777 C C . LEU A 1 98 ? -19.686 14.621 1.306 1.00 98.06 98 LEU A C 1
ATOM 779 O O . LEU A 1 98 ? -19.756 13.876 2.292 1.00 98.06 98 LEU A O 1
ATOM 783 N N . PRO A 1 99 ? -19.503 14.145 0.059 1.00 98.19 99 PRO A N 1
ATOM 784 C CA . PR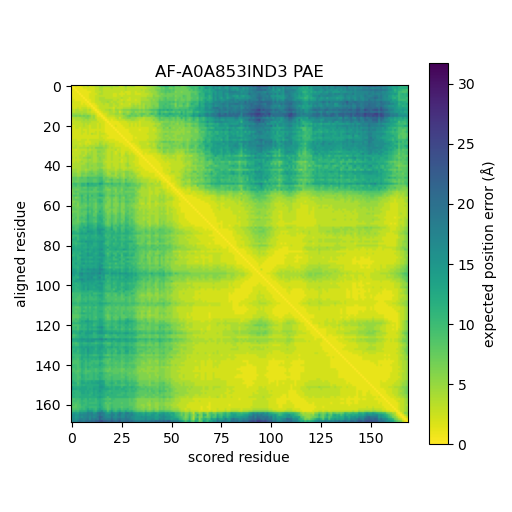O A 1 99 ? -19.198 12.749 -0.196 1.00 98.19 99 PRO A CA 1
ATOM 785 C C . PRO A 1 99 ? -17.795 12.429 0.324 1.00 98.19 99 PRO A C 1
ATOM 787 O O . PRO A 1 99 ? -16.826 13.142 0.062 1.00 98.19 99 PRO A O 1
ATOM 790 N N . LEU A 1 100 ? -17.692 11.332 1.056 1.00 98.38 100 LEU A N 1
ATOM 791 C CA . LEU A 1 100 ? -16.471 10.803 1.629 1.00 98.38 100 LEU A CA 1
ATOM 792 C C . LEU A 1 100 ? -16.143 9.480 0.954 1.00 98.38 100 LEU A C 1
ATOM 794 O O . LEU A 1 100 ? -17.024 8.655 0.705 1.00 98.38 100 LEU A O 1
ATOM 798 N N . LYS A 1 101 ? -14.858 9.276 0.683 1.00 98.19 101 LYS A N 1
ATOM 799 C CA . LYS A 1 101 ? -14.339 8.033 0.129 1.00 98.19 101 LYS A CA 1
ATOM 800 C C . LYS A 1 101 ? -13.023 7.689 0.803 1.00 98.19 101 LYS A C 1
ATOM 802 O O . LYS A 1 101 ? -12.116 8.519 0.821 1.00 98.19 101 LYS A O 1
ATOM 807 N N . CYS A 1 102 ? -12.892 6.455 1.266 1.00 97.81 102 CYS A N 1
ATOM 808 C CA . CYS A 1 102 ? -11.596 5.866 1.580 1.00 97.81 102 CYS A CA 1
ATOM 809 C C . CYS A 1 102 ? -11.482 4.481 0.942 1.00 97.81 102 CYS 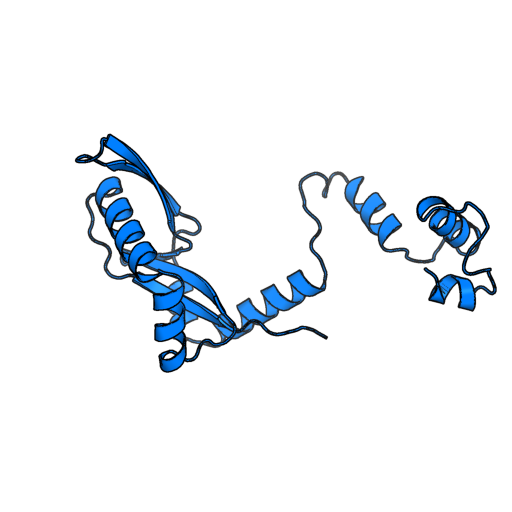A C 1
ATOM 811 O O . CYS A 1 102 ? -12.475 3.889 0.510 1.00 97.81 102 CYS A O 1
ATOM 813 N N . ARG A 1 103 ? -10.249 3.990 0.839 1.00 98.50 103 ARG A N 1
ATOM 814 C CA . ARG A 1 103 ? -9.965 2.620 0.435 1.00 98.50 103 ARG A CA 1
ATOM 815 C C . ARG A 1 103 ? -8.975 2.052 1.432 1.00 98.50 103 ARG A C 1
ATOM 817 O O . ARG A 1 103 ? -7.862 2.546 1.510 1.00 98.50 103 ARG A O 1
ATOM 824 N N . ILE A 1 104 ? -9.434 1.105 2.235 1.00 98.31 104 ILE A N 1
ATOM 825 C CA . ILE A 1 104 ? -8.612 0.443 3.245 1.00 98.31 104 ILE A CA 1
ATOM 826 C C . ILE A 1 104 ? -7.835 -0.664 2.533 1.00 98.31 104 ILE A C 1
ATOM 828 O O . ILE A 1 104 ? -8.455 -1.485 1.852 1.00 98.31 104 ILE A O 1
ATOM 832 N N . ASP A 1 105 ? -6.510 -0.697 2.685 1.00 98.19 105 ASP A N 1
ATOM 833 C CA . ASP A 1 105 ? -5.672 -1.697 2.012 1.00 98.19 105 ASP A CA 1
ATOM 834 C C . ASP A 1 105 ? -6.033 -3.113 2.468 1.00 98.19 105 ASP A C 1
ATOM 836 O O . ASP A 1 105 ? -6.143 -4.022 1.641 1.00 98.19 105 ASP A O 1
ATOM 840 N N . TRP A 1 106 ? -6.271 -3.298 3.772 1.00 98.50 106 TRP A N 1
ATOM 841 C CA . TRP A 1 106 ? -6.620 -4.597 4.338 1.00 98.50 106 TRP A CA 1
ATOM 842 C C . TRP A 1 106 ? -7.495 -4.494 5.596 1.00 98.50 106 TRP A C 1
ATOM 844 O O . TRP A 1 106 ? -7.172 -3.780 6.543 1.00 98.50 106 TRP A O 1
ATOM 854 N N . LEU A 1 107 ? -8.611 -5.227 5.621 1.00 98.38 107 LEU A N 1
ATOM 855 C CA . LEU A 1 107 ? -9.509 -5.347 6.776 1.00 98.38 107 LEU A CA 1
ATOM 856 C C . LEU A 1 107 ? -9.529 -6.789 7.285 1.00 98.38 107 LEU A C 1
ATOM 858 O O . LEU A 1 107 ? -9.933 -7.692 6.551 1.00 98.38 107 LEU A O 1
ATOM 862 N N . THR A 1 108 ? -9.166 -7.009 8.547 1.00 98.00 108 THR A N 1
ATOM 863 C CA . THR A 1 108 ? -9.197 -8.347 9.159 1.00 98.00 108 THR A CA 1
ATOM 864 C C . THR A 1 108 ? -10.616 -8.753 9.598 1.00 98.00 108 THR A C 1
ATOM 866 O O . THR A 1 108 ? -11.473 -7.893 9.828 1.00 98.00 108 THR A O 1
ATOM 869 N N . PRO A 1 109 ? -10.882 -10.057 9.826 1.00 97.38 109 PRO A N 1
ATOM 870 C CA . PRO A 1 109 ? -12.142 -10.533 10.408 1.00 97.38 109 PRO A CA 1
ATOM 871 C C . PRO A 1 109 ? -12.463 -9.951 11.792 1.00 97.38 109 PRO A C 1
ATOM 873 O O . PRO A 1 109 ? -13.625 -9.888 12.180 1.00 97.38 109 PRO A O 1
ATOM 876 N N . THR A 1 110 ? -11.446 -9.506 12.535 1.00 96.94 110 THR A N 1
ATOM 877 C CA . THR A 1 110 ? -11.592 -8.843 13.842 1.00 96.94 110 THR A CA 1
ATOM 878 C C . THR A 1 110 ? -11.869 -7.342 13.724 1.00 96.94 110 THR A C 1
ATOM 880 O O . THR A 1 110 ? -11.789 -6.624 14.720 1.00 96.94 110 THR A O 1
ATOM 883 N N . LEU A 1 111 ? -12.194 -6.853 12.523 1.00 97.75 111 LEU A N 1
ATOM 884 C CA . LEU A 1 111 ? -12.438 -5.442 12.211 1.00 97.75 111 LEU A CA 1
ATOM 885 C C . LEU A 1 111 ? -11.224 -4.539 12.477 1.00 97.75 111 LEU A C 1
ATOM 887 O O . LEU A 1 111 ? -11.386 -3.377 12.849 1.00 97.75 111 LEU A O 1
ATOM 891 N N . HIS A 1 112 ? -10.013 -5.077 12.321 1.00 98.06 112 HIS A N 1
ATOM 892 C CA . HIS A 1 112 ? -8.781 -4.302 12.417 1.00 98.06 112 HIS A CA 1
ATOM 893 C C . HIS A 1 112 ? -8.380 -3.807 11.026 1.00 98.06 112 HIS A C 1
ATOM 895 O O . HIS A 1 112 ? -8.356 -4.585 10.067 1.00 98.06 112 HIS A O 1
ATOM 901 N N . LEU A 1 113 ? -8.083 -2.515 10.913 1.00 98.44 113 LEU A N 1
ATOM 902 C CA . LEU A 1 113 ? -7.755 -1.857 9.651 1.00 98.44 113 LEU A CA 1
ATOM 903 C C . LEU A 1 113 ? -6.239 -1.776 9.499 1.00 98.44 113 LEU A C 1
ATOM 905 O O . LEU A 1 113 ? -5.548 -1.347 10.417 1.00 98.44 113 LEU A O 1
ATOM 909 N N . TRP A 1 114 ? -5.734 -2.145 8.332 1.00 98.06 114 TRP A N 1
ATOM 910 C CA . TRP A 1 114 ? -4.315 -2.092 8.014 1.00 98.06 114 TRP A CA 1
ATOM 911 C C . TRP A 1 114 ? -4.086 -1.289 6.741 1.00 98.06 114 TRP A C 1
ATOM 913 O O . TRP A 1 114 ? -4.865 -1.370 5.788 1.00 98.06 114 TRP A O 1
ATOM 923 N N . ASP A 1 115 ? -2.994 -0.532 6.740 1.00 97.50 115 ASP A N 1
ATOM 924 C CA . ASP A 1 115 ? -2.544 0.281 5.612 1.00 97.50 115 ASP A CA 1
ATOM 925 C C . ASP A 1 115 ? -1.034 0.085 5.400 1.00 97.50 115 ASP A C 1
ATOM 927 O O . ASP A 1 115 ? -0.243 0.171 6.346 1.00 97.50 115 ASP A O 1
ATOM 931 N N . LEU A 1 116 ? -0.635 -0.250 4.169 1.00 96.12 116 LEU A N 1
ATOM 932 C CA . LEU A 1 116 ? 0.742 -0.583 3.818 1.00 96.12 116 LEU A CA 1
ATOM 933 C C . LEU A 1 116 ? 1.503 0.668 3.387 1.00 96.12 116 LEU A C 1
ATOM 935 O O . LEU A 1 116 ? 1.165 1.335 2.410 1.00 96.12 116 LEU A O 1
ATOM 939 N N . LYS A 1 117 ? 2.620 0.937 4.063 1.00 94.50 117 LYS A N 1
ATOM 940 C CA . LYS A 1 117 ? 3.537 2.021 3.714 1.00 94.50 117 LYS A CA 1
ATOM 941 C C . LYS A 1 117 ? 4.922 1.482 3.388 1.00 94.50 117 LYS A C 1
ATOM 943 O O . LYS A 1 117 ? 5.559 0.821 4.203 1.00 94.50 117 LYS A O 1
ATOM 948 N N . THR A 1 118 ? 5.444 1.857 2.225 1.00 93.19 118 THR A N 1
ATOM 949 C CA . THR A 1 118 ? 6.889 1.816 1.984 1.00 93.19 118 THR A CA 1
ATOM 950 C C . THR A 1 118 ? 7.533 3.055 2.597 1.00 93.19 118 THR A C 1
ATOM 952 O O . THR A 1 118 ? 7.050 4.170 2.381 1.00 93.19 118 THR A O 1
ATOM 955 N N . ALA A 1 119 ? 8.626 2.884 3.328 1.00 92.25 119 ALA A N 1
ATOM 956 C CA . ALA A 1 119 ? 9.343 3.973 3.977 1.00 92.25 119 ALA A CA 1
ATOM 957 C C . ALA A 1 119 ? 10.858 3.794 3.852 1.00 92.25 119 ALA A C 1
ATOM 959 O O . ALA A 1 119 ? 11.355 2.726 3.534 1.00 92.25 119 ALA A O 1
ATOM 960 N N . ASP A 1 120 ? 11.615 4.841 4.139 1.00 90.44 120 ASP A N 1
ATOM 961 C CA . ASP A 1 120 ? 13.069 4.770 4.306 1.00 90.44 120 ASP A CA 1
ATOM 962 C C . ASP A 1 120 ? 13.479 4.180 5.671 1.00 90.44 120 ASP A C 1
ATOM 964 O O . ASP A 1 120 ? 14.638 3.838 5.867 1.00 90.44 120 ASP A O 1
ATOM 968 N N . THR A 1 121 ? 12.552 4.065 6.633 1.00 90.75 121 THR A N 1
ATOM 969 C CA . THR A 1 121 ? 12.750 3.231 7.827 1.00 90.75 121 THR A CA 1
ATOM 970 C C . THR A 1 121 ? 11.441 2.656 8.369 1.00 90.75 121 THR A C 1
ATOM 972 O O . THR A 1 121 ? 10.438 3.369 8.437 1.00 90.75 121 THR A O 1
ATOM 975 N N . ALA A 1 122 ? 11.478 1.400 8.816 1.00 92.44 122 ALA A N 1
ATOM 976 C CA . ALA A 1 122 ? 10.395 0.717 9.525 1.00 92.44 122 ALA A CA 1
ATOM 977 C C . ALA A 1 122 ? 10.623 0.669 11.048 1.00 92.44 122 ALA A C 1
ATOM 979 O O . ALA A 1 122 ? 9.832 0.075 11.778 1.00 92.44 122 ALA A O 1
ATOM 980 N N . ASN A 1 123 ? 11.684 1.305 11.563 1.00 93.06 123 ASN A N 1
ATOM 981 C CA . ASN A 1 123 ? 11.902 1.413 13.004 1.00 93.06 123 ASN A CA 1
ATOM 982 C C . ASN A 1 123 ? 10.743 2.202 13.654 1.00 93.06 123 ASN A C 1
ATOM 984 O O . ASN A 1 123 ? 10.585 3.383 13.331 1.00 93.06 123 ASN A O 1
ATOM 988 N N . PRO A 1 124 ? 9.981 1.629 14.608 1.00 91.19 124 PRO A N 1
ATOM 989 C CA . PRO A 1 124 ? 8.787 2.274 15.166 1.00 91.19 124 PRO A CA 1
ATOM 990 C C . PRO A 1 124 ? 9.043 3.644 15.809 1.00 91.19 124 PRO A C 1
ATOM 992 O O . PRO A 1 124 ? 8.217 4.553 15.708 1.00 91.19 124 PRO A O 1
ATOM 995 N N . VAL A 1 125 ? 10.208 3.817 16.443 1.00 92.75 125 VAL A N 1
ATOM 996 C CA . VAL A 1 125 ? 10.590 5.070 17.112 1.00 92.75 125 VAL A CA 1
ATOM 997 C C . VAL A 1 125 ? 10.791 6.180 16.082 1.00 92.75 125 VAL A C 1
ATOM 999 O O . VAL A 1 125 ? 10.303 7.296 16.261 1.00 92.75 125 VAL A O 1
ATOM 1002 N N . LEU A 1 126 ? 11.472 5.868 14.979 1.00 93.88 126 LEU A N 1
ATOM 1003 C CA . LEU A 1 126 ? 11.728 6.825 13.903 1.00 93.88 126 LEU A CA 1
ATOM 1004 C C . LEU A 1 126 ? 10.482 7.049 13.038 1.00 93.88 126 LEU A C 1
ATOM 1006 O O . LEU A 1 126 ? 10.198 8.184 12.644 1.00 93.88 126 LEU A O 1
ATOM 1010 N N . TRP A 1 127 ? 9.714 5.986 12.790 1.00 93.56 127 TRP A N 1
ATOM 1011 C CA . TRP A 1 127 ? 8.495 6.001 11.990 1.00 93.56 127 TRP A CA 1
ATOM 1012 C C . TRP A 1 127 ? 7.464 6.992 12.522 1.00 93.56 127 TRP A C 1
ATOM 1014 O O . TRP A 1 127 ? 6.910 7.760 11.739 1.00 93.56 127 TRP A O 1
ATOM 1024 N N . LYS A 1 128 ? 7.259 7.061 13.844 1.00 92.19 128 LYS A N 1
ATOM 1025 C CA . LYS A 1 128 ? 6.270 7.962 14.462 1.00 92.19 128 LYS A CA 1
ATOM 1026 C C . LYS A 1 128 ? 6.407 9.413 13.989 1.00 92.19 128 LYS A C 1
ATOM 1028 O O . LYS A 1 128 ? 5.413 10.061 13.666 1.00 92.19 128 LYS A O 1
ATOM 1033 N N . SER A 1 129 ? 7.640 9.918 13.923 1.00 92.06 129 SER A N 1
ATOM 1034 C CA . SER A 1 129 ? 7.916 11.284 13.460 1.00 92.06 129 SER A CA 1
ATOM 1035 C C . SER A 1 129 ? 7.549 11.489 11.984 1.00 92.06 129 SER A C 1
ATOM 1037 O O . SER A 1 129 ? 6.996 12.524 11.612 1.00 92.06 129 SER A O 1
ATOM 1039 N N . LYS A 1 130 ? 7.797 10.474 11.148 1.00 93.75 130 LYS A N 1
ATOM 1040 C CA . LYS A 1 130 ? 7.491 10.485 9.714 1.00 93.75 130 LYS A CA 1
ATOM 1041 C C . LYS A 1 130 ? 5.992 10.394 9.479 1.00 93.75 130 LYS A C 1
ATOM 1043 O O . LYS A 1 130 ? 5.456 11.197 8.723 1.00 93.75 130 LYS A O 1
ATOM 1048 N N . ALA A 1 131 ? 5.316 9.495 10.185 1.00 94.94 131 ALA A N 1
ATOM 1049 C CA . ALA A 1 131 ? 3.869 9.364 10.142 1.00 94.94 131 ALA A CA 1
ATOM 1050 C C . ALA A 1 131 ? 3.174 10.686 10.501 1.00 94.94 131 ALA A C 1
ATOM 1052 O O . ALA A 1 131 ? 2.309 11.145 9.757 1.00 94.94 131 ALA A O 1
ATOM 1053 N N . ALA A 1 132 ? 3.629 11.353 11.568 1.00 94.88 132 ALA A N 1
ATOM 1054 C CA . ALA A 1 132 ? 3.116 12.663 11.959 1.00 94.88 132 ALA A CA 1
ATOM 1055 C C . ALA A 1 132 ? 3.347 13.733 10.878 1.00 94.88 132 ALA A C 1
ATOM 1057 O O . ALA A 1 132 ? 2.435 14.497 10.560 1.00 94.88 132 ALA A O 1
ATOM 1058 N N . LYS A 1 133 ? 4.549 13.765 10.282 1.00 95.50 133 LYS A N 1
ATOM 1059 C CA . LYS A 1 133 ? 4.903 14.694 9.197 1.00 95.50 133 LYS A CA 1
ATOM 1060 C C . LYS A 1 133 ? 4.012 14.520 7.963 1.00 95.50 133 LYS A C 1
ATOM 1062 O O . LYS A 1 133 ? 3.650 15.517 7.345 1.00 95.50 133 LYS A O 1
ATOM 1067 N N . TYR A 1 134 ? 3.669 13.285 7.604 1.00 95.25 134 TYR A N 1
ATOM 1068 C CA . TYR A 1 134 ? 2.792 12.988 6.466 1.00 95.25 134 TYR A CA 1
ATOM 1069 C C . TYR A 1 134 ? 1.298 13.073 6.801 1.00 95.25 134 TYR A C 1
ATOM 1071 O O . TYR A 1 134 ? 0.464 12.897 5.916 1.00 95.25 134 TYR A O 1
ATOM 1079 N N . GLY A 1 135 ? 0.942 13.367 8.054 1.00 96.88 135 GLY A N 1
ATOM 1080 C CA . GLY A 1 135 ? -0.451 13.498 8.463 1.00 96.88 135 GLY A CA 1
ATOM 1081 C C . GLY A 1 135 ? -1.188 12.165 8.570 1.00 96.88 135 GLY A C 1
ATOM 1082 O O . GLY A 1 135 ? -2.411 12.138 8.464 1.00 96.88 135 GLY A O 1
ATOM 1083 N N . TYR A 1 136 ? -0.486 11.052 8.778 1.00 97.56 136 TYR A N 1
ATOM 1084 C CA . TYR A 1 136 ? -1.104 9.725 8.816 1.00 97.56 136 TYR A CA 1
ATOM 1085 C C . TYR A 1 136 ? -2.043 9.511 10.012 1.00 97.56 136 TYR A C 1
ATOM 1087 O O . TYR A 1 136 ? -2.959 8.701 9.930 1.00 97.56 136 TYR A O 1
ATOM 1095 N N . GLN A 1 137 ? -1.931 10.320 11.065 1.00 96.75 137 GLN A N 1
ATOM 1096 C CA . GLN A 1 137 ? -2.952 10.410 12.114 1.00 96.75 137 GLN A CA 1
ATOM 1097 C C . GLN A 1 137 ? -4.323 10.854 11.576 1.00 96.75 137 GLN A C 1
ATOM 1099 O O . GLN A 1 137 ? -5.356 10.437 12.092 1.00 96.75 137 GLN A O 1
ATOM 1104 N N . TYR A 1 138 ? -4.348 11.692 10.533 1.00 98.19 138 TYR A N 1
ATOM 1105 C CA . TYR A 1 138 ? -5.592 12.082 9.873 1.00 98.19 138 TYR A CA 1
ATOM 1106 C C . TYR A 1 138 ? -6.114 10.952 8.988 1.00 98.19 138 TYR A C 1
ATOM 1108 O O . TYR A 1 138 ? -7.325 10.787 8.894 1.00 98.19 138 TYR A O 1
ATOM 1116 N N . GLN A 1 139 ? -5.223 10.162 8.376 1.00 98.12 139 GLN A N 1
ATOM 1117 C CA . GLN A 1 139 ? -5.607 8.971 7.615 1.00 98.12 139 GLN A CA 1
ATOM 1118 C C . GLN A 1 139 ? -6.303 7.947 8.520 1.00 98.12 139 GLN A C 1
ATOM 1120 O O . GLN A 1 139 ? -7.416 7.543 8.198 1.00 98.12 139 GLN A O 1
ATOM 1125 N N . ASP A 1 140 ? -5.694 7.599 9.657 1.00 98.12 140 ASP A N 1
ATOM 1126 C CA . ASP A 1 140 ? -6.275 6.712 10.676 1.00 98.12 140 ASP A CA 1
ATOM 1127 C C . ASP A 1 140 ? -7.673 7.200 11.096 1.00 98.12 140 ASP A C 1
ATOM 1129 O O . ASP A 1 140 ? -8.681 6.524 10.861 1.00 98.12 140 ASP A O 1
ATOM 1133 N N . ALA A 1 141 ? -7.762 8.434 11.608 1.00 98.19 141 ALA A N 1
ATOM 1134 C CA . ALA A 1 141 ? -9.028 9.006 12.061 1.00 98.19 141 ALA A CA 1
ATOM 1135 C C . ALA A 1 141 ? -10.098 9.014 10.954 1.00 98.19 141 ALA A C 1
ATOM 1137 O O . ALA A 1 141 ? -11.254 8.669 11.201 1.00 98.19 141 ALA A O 1
ATOM 1138 N N . PHE A 1 142 ? -9.719 9.374 9.725 1.00 98.38 142 PHE A N 1
ATOM 1139 C CA . PHE A 1 142 ? -10.636 9.419 8.591 1.00 98.38 142 PHE A CA 1
ATOM 1140 C C . PHE A 1 142 ? -11.113 8.025 8.174 1.00 98.38 142 PHE A C 1
ATOM 1142 O O . PHE A 1 142 ? -12.298 7.842 7.906 1.00 98.38 142 PHE A O 1
ATOM 1149 N N . TYR A 1 143 ? -10.223 7.031 8.144 1.00 98.56 143 TYR A N 1
ATOM 1150 C CA . TYR A 1 143 ? -10.570 5.669 7.740 1.00 98.56 143 TYR A CA 1
ATOM 1151 C C . TYR A 1 143 ? -11.511 5.036 8.757 1.00 98.56 143 TYR A C 1
ATOM 1153 O O . TYR A 1 143 ? -12.534 4.481 8.362 1.00 98.56 143 TYR A O 1
ATOM 1161 N N . ARG A 1 144 ? -11.225 5.194 10.053 1.00 98.56 144 ARG A N 1
ATOM 1162 C CA . ARG A 1 144 ? -12.096 4.709 11.131 1.00 98.56 144 ARG A CA 1
ATOM 1163 C C . ARG A 1 144 ? -13.467 5.378 11.099 1.00 98.56 144 ARG A C 1
ATOM 1165 O O . ARG A 1 144 ? -14.473 4.687 11.205 1.00 98.56 144 ARG A O 1
ATOM 1172 N N . TYR A 1 145 ? -13.508 6.692 10.880 1.00 98.25 145 TYR A N 1
ATOM 1173 C CA . TYR A 1 145 ? -14.759 7.444 10.775 1.00 98.25 145 TYR A CA 1
ATOM 1174 C C . TYR A 1 145 ? -15.618 6.981 9.589 1.00 98.25 145 TYR A C 1
ATOM 1176 O O . TYR A 1 145 ? -16.805 6.701 9.747 1.00 98.25 145 TYR A O 1
ATOM 1184 N N . VAL A 1 146 ? -15.029 6.855 8.394 1.00 98.44 146 VAL A N 1
ATOM 1185 C CA . VAL A 1 146 ? -15.751 6.389 7.196 1.00 98.44 146 VAL A CA 1
ATOM 1186 C C . VAL A 1 146 ? -16.175 4.925 7.325 1.00 98.44 146 VAL A C 1
ATOM 1188 O O . VAL A 1 146 ? -17.283 4.582 6.912 1.00 98.44 146 VAL A O 1
ATOM 1191 N N . PHE A 1 147 ? -15.344 4.080 7.940 1.00 98.56 147 PHE A N 1
ATOM 1192 C CA . PHE A 1 147 ? -15.686 2.696 8.261 1.00 98.56 147 PHE A CA 1
ATOM 1193 C C . PHE A 1 147 ? -16.917 2.604 9.161 1.00 98.56 147 PHE A C 1
ATOM 1195 O O . PHE A 1 147 ? -17.869 1.896 8.823 1.00 98.56 147 PHE A O 1
ATOM 1202 N N . GLU A 1 148 ? -16.937 3.361 10.256 1.00 98.19 148 GLU A N 1
ATOM 1203 C CA . GLU A 1 148 ? -18.064 3.385 11.185 1.00 98.19 148 GLU A CA 1
ATOM 1204 C C . GLU A 1 148 ? -19.343 3.881 10.500 1.00 98.19 148 GLU A C 1
ATOM 1206 O O . GLU A 1 148 ? -20.386 3.243 10.620 1.00 98.19 148 GLU A O 1
ATOM 1211 N N . MET A 1 149 ? -19.267 4.946 9.695 1.00 97.75 149 MET A N 1
ATOM 1212 C CA . MET A 1 149 ? -20.432 5.444 8.953 1.00 97.75 149 MET A CA 1
ATOM 1213 C C . MET A 1 149 ? -21.000 4.425 7.958 1.00 97.75 149 MET A C 1
ATOM 1215 O O . MET A 1 149 ? -22.215 4.363 7.787 1.00 97.75 149 MET A O 1
ATOM 1219 N N . CYS A 1 150 ? -20.149 3.650 7.279 1.00 97.94 150 CYS A N 1
ATOM 1220 C CA . CYS A 1 150 ? -20.606 2.687 6.273 1.00 97.94 150 CYS A CA 1
ATOM 1221 C C . CYS A 1 150 ? -21.157 1.398 6.891 1.00 97.94 150 CYS A C 1
ATOM 1223 O O . CYS A 1 150 ? -22.037 0.770 6.309 1.00 97.94 150 CYS A O 1
ATOM 1225 N N . THR A 1 151 ? -20.602 0.972 8.027 1.00 97.19 151 THR A N 1
ATOM 1226 C CA . THR A 1 151 ? -20.864 -0.360 8.596 1.00 97.19 151 THR A CA 1
ATOM 1227 C C . THR A 1 151 ? -21.726 -0.328 9.854 1.00 97.19 151 THR A C 1
ATOM 1229 O O . THR A 1 151 ? -22.308 -1.349 10.212 1.00 97.19 151 THR A O 1
ATOM 1232 N N . GLY A 1 152 ? -21.801 0.816 10.541 1.00 97.81 152 GLY A N 1
ATOM 1233 C CA . GLY A 1 152 ? -22.371 0.930 11.885 1.00 97.81 152 GLY A CA 1
ATOM 1234 C C . GLY A 1 152 ? -21.533 0.244 12.972 1.00 97.81 152 GLY A C 1
ATOM 1235 O O . GLY A 1 152 ? -22.016 0.079 14.091 1.00 97.81 152 GLY A O 1
ATOM 1236 N N . LEU A 1 153 ? -20.307 -0.186 12.654 1.00 97.88 153 LEU A N 1
ATOM 1237 C CA . LEU A 1 153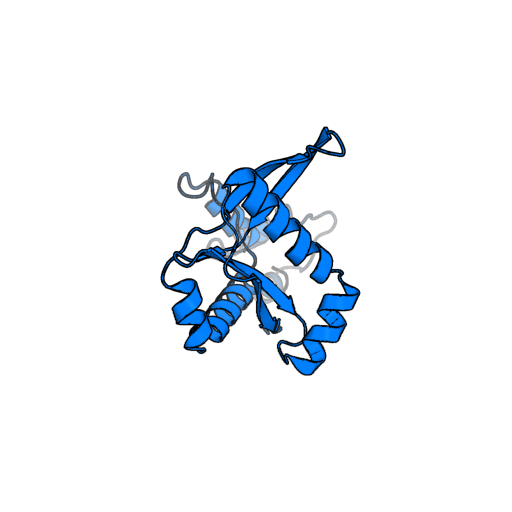 ? -19.417 -0.917 13.552 1.00 97.88 153 LEU A CA 1
ATOM 1238 C C . LEU A 1 153 ? -18.176 -0.091 13.878 1.00 97.88 153 LEU A C 1
ATOM 1240 O O . LEU A 1 153 ? -17.606 0.578 13.017 1.00 97.88 153 LEU A O 1
ATOM 1244 N N . LEU A 1 154 ? -17.712 -0.207 15.121 1.00 98.00 154 LEU A N 1
ATOM 1245 C CA . LEU A 1 154 ? -16.437 0.367 15.524 1.00 98.00 154 LEU A CA 1
ATOM 1246 C C . LEU A 1 154 ? -15.285 -0.552 15.095 1.00 98.00 154 LEU A C 1
ATOM 1248 O O . LEU A 1 154 ? -15.326 -1.752 15.383 1.00 98.00 154 LEU A O 1
ATOM 1252 N N . PRO A 1 155 ? -14.239 -0.010 14.452 1.00 97.81 155 PRO A N 1
ATOM 1253 C CA . PRO A 1 155 ? -13.039 -0.777 14.162 1.00 97.81 155 PRO A CA 1
ATOM 1254 C C . PRO A 1 155 ? -12.306 -1.123 15.461 1.00 97.81 155 PRO A C 1
ATOM 1256 O O . PRO A 1 155 ? -12.205 -0.287 16.366 1.00 97.81 155 PRO A O 1
ATOM 1259 N N . SER A 1 156 ? -11.751 -2.332 15.542 1.00 97.81 156 SER A N 1
ATOM 1260 C CA . SER A 1 156 ? -10.985 -2.772 16.716 1.00 97.81 156 SER A CA 1
ATOM 1261 C C . SER A 1 156 ? -9.632 -2.069 16.833 1.00 97.81 156 SER A C 1
ATOM 1263 O O . SER A 1 156 ? -9.095 -1.938 17.931 1.00 97.81 156 SER A O 1
ATOM 1265 N N . GLY A 1 157 ? -9.105 -1.561 15.720 1.00 97.94 157 GLY A N 1
ATOM 1266 C CA . GLY A 1 157 ? -7.869 -0.797 15.671 1.00 97.94 157 GLY A CA 1
ATOM 1267 C C . GLY A 1 157 ? -7.520 -0.354 14.256 1.00 97.94 157 GLY A C 1
ATOM 1268 O O . GLY A 1 157 ? -8.246 -0.643 13.300 1.00 97.94 157 GLY A O 1
ATOM 1269 N N . PHE A 1 158 ? -6.418 0.380 14.163 1.00 97.75 158 PHE A N 1
ATOM 1270 C CA . PHE A 1 158 ? -5.800 0.785 12.914 1.00 97.75 158 PHE A CA 1
ATOM 1271 C C . PHE A 1 158 ? -4.284 0.725 13.097 1.00 97.75 158 PHE A C 1
ATOM 1273 O O . PHE A 1 158 ? -3.767 1.390 13.995 1.00 97.75 158 PHE A O 1
ATOM 1280 N N . ASP A 1 159 ? -3.593 -0.011 12.231 1.00 96.25 159 ASP A N 1
ATOM 1281 C CA . ASP A 1 159 ? -2.138 -0.136 12.254 1.00 96.25 159 ASP A CA 1
ATOM 1282 C C . ASP A 1 159 ? -1.529 0.076 10.861 1.00 96.25 159 ASP A C 1
ATOM 1284 O O . ASP A 1 159 ? -2.108 -0.250 9.822 1.00 96.25 159 ASP A O 1
ATOM 1288 N N . PHE A 1 160 ? -0.313 0.626 10.841 1.00 96.12 160 PHE A N 1
ATOM 1289 C CA . PHE A 1 160 ? 0.483 0.734 9.620 1.00 96.12 160 PHE A CA 1
ATOM 1290 C C . PHE A 1 160 ? 1.391 -0.487 9.484 1.00 96.12 160 PHE A C 1
ATOM 1292 O O . PHE A 1 160 ? 2.241 -0.728 10.344 1.00 96.12 160 PHE A O 1
ATOM 1299 N N . LEU A 1 161 ? 1.286 -1.201 8.362 1.00 95.69 161 LEU A N 1
ATOM 1300 C CA . LEU A 1 161 ? 2.294 -2.174 7.955 1.00 95.69 161 LEU A CA 1
ATOM 1301 C C . LEU A 1 161 ? 3.403 -1.418 7.219 1.00 95.69 161 LEU A C 1
ATOM 1303 O O . LEU A 1 161 ? 3.217 -0.982 6.086 1.00 95.69 161 LEU A O 1
ATOM 1307 N N . VAL A 1 162 ? 4.553 -1.223 7.863 1.00 95.50 162 VAL A N 1
ATOM 1308 C CA . VAL A 1 162 ? 5.647 -0.423 7.292 1.00 95.50 162 VAL A CA 1
ATOM 1309 C C . VAL A 1 162 ? 6.775 -1.330 6.825 1.00 95.50 162 VAL A C 1
ATOM 1311 O O . VAL A 1 162 ? 7.308 -2.114 7.607 1.00 95.50 162 VAL A O 1
ATOM 1314 N N . VAL A 1 163 ? 7.171 -1.189 5.562 1.00 94.81 163 VAL A N 1
ATOM 1315 C CA . VAL A 1 163 ? 8.295 -1.920 4.967 1.00 94.81 163 VAL A CA 1
ATOM 1316 C C . VAL A 1 163 ? 9.337 -0.947 4.430 1.00 94.81 163 VAL A C 1
ATOM 1318 O O . VAL A 1 163 ? 9.007 0.083 3.841 1.00 94.81 163 VAL A O 1
ATOM 1321 N N . GLU A 1 164 ? 10.611 -1.251 4.660 1.00 92.69 164 GLU A N 1
ATOM 1322 C CA . GLU A 1 164 ? 11.702 -0.419 4.159 1.00 92.69 164 GLU A CA 1
ATOM 1323 C C . GLU A 1 164 ? 11.872 -0.601 2.649 1.00 92.69 164 GLU A C 1
ATOM 1325 O O . GLU A 1 164 ? 11.867 -1.721 2.138 1.00 92.69 164 GLU A O 1
ATOM 1330 N N . TYR A 1 165 ? 12.027 0.508 1.929 1.00 80.56 165 TYR A N 1
ATOM 1331 C CA . TYR A 1 165 ? 12.374 0.483 0.517 1.00 80.56 165 TYR A CA 1
ATOM 1332 C C . TYR A 1 165 ? 13.854 0.124 0.366 1.00 80.56 165 TYR A C 1
ATOM 1334 O O . TYR A 1 165 ? 14.725 0.824 0.884 1.00 80.56 165 TYR A O 1
ATOM 1342 N N . GLN A 1 166 ? 14.132 -0.960 -0.357 1.00 74.50 166 GLN A N 1
ATOM 1343 C CA . GLN A 1 166 ? 15.490 -1.381 -0.684 1.00 74.50 166 GLN A CA 1
ATOM 1344 C C . GLN A 1 166 ? 15.782 -1.099 -2.159 1.00 74.50 166 GLN A C 1
ATOM 1346 O O . GLN A 1 166 ? 15.006 -1.453 -3.054 1.00 74.50 166 GLN A O 1
ATOM 1351 N N . ASP A 1 167 ? 16.920 -0.457 -2.419 1.00 72.75 167 ASP A N 1
ATOM 1352 C CA . ASP A 1 167 ? 17.432 -0.346 -3.777 1.00 72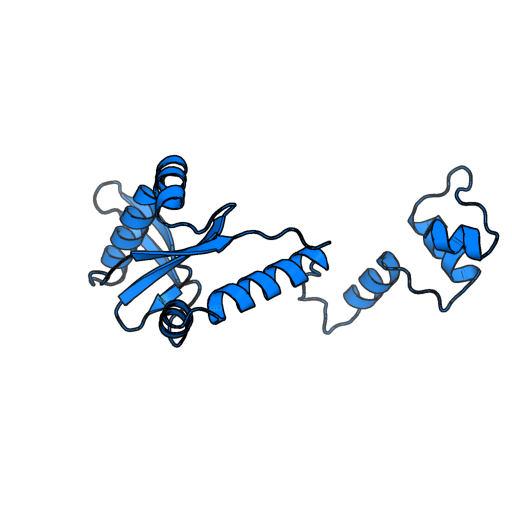.75 167 ASP A CA 1
ATOM 1353 C C . ASP A 1 167 ? 17.894 -1.724 -4.252 1.00 72.75 167 ASP A C 1
ATOM 1355 O O . ASP A 1 167 ? 18.705 -2.397 -3.613 1.00 72.75 167 ASP A O 1
ATOM 1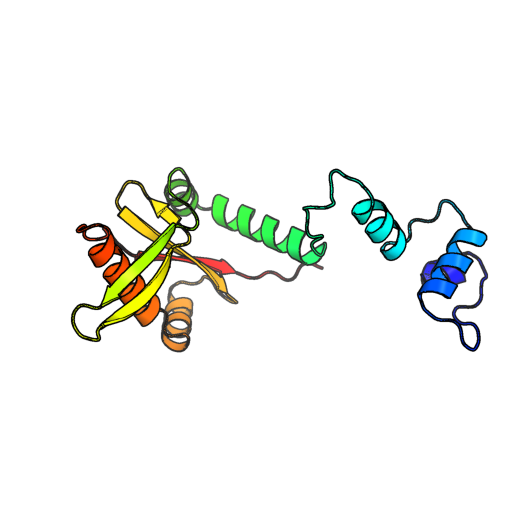359 N N . VAL A 1 168 ? 17.364 -2.140 -5.397 1.00 68.12 168 VAL A N 1
ATOM 1360 C CA . VAL A 1 168 ? 17.781 -3.361 -6.084 1.00 68.12 168 VAL A CA 1
ATOM 1361 C C . VAL A 1 168 ? 18.832 -2.994 -7.125 1.00 68.12 168 VAL A C 1
ATOM 1363 O O . VAL A 1 168 ? 18.560 -2.199 -8.026 1.00 68.12 168 VAL A O 1
ATOM 1366 N N . ALA 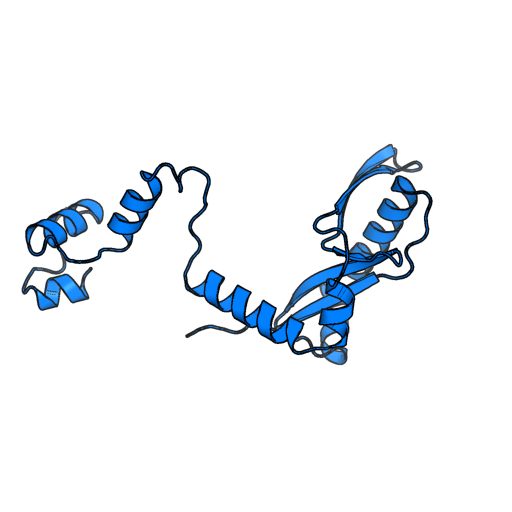A 1 169 ? 20.038 -3.541 -6.960 1.00 58.66 169 ALA A N 1
ATOM 1367 C CA . ALA A 1 169 ? 21.152 -3.376 -7.897 1.00 58.66 169 ALA A CA 1
ATOM 1368 C C . ALA A 1 169 ? 20.931 -4.132 -9.220 1.00 58.66 169 ALA A C 1
ATOM 1370 O O . ALA A 1 169 ? 20.303 -5.219 -9.204 1.00 58.66 169 ALA A O 1
#

Sequence (169 aa):
IDRALVQLKQPKTKIGERKAGKIARLLSVDPDIEVWDQLLLDHREQPEHQHKTPIAKTTWLQAHQAINAIYERPEAREALSAGICELSLFATCPITQLPLKCRIDWLTPTLHLWDLKTADTANPVLWKSKAAKYGYQYQDAFYRYVFEMCTGLLPSGFDFLVVEYQDVA